Protein AF-A0A0A9XM51-F1 (afdb_monomer_lite)

Organism: Lygus hesperus (NCBI:txid30085)

Secondary structure (DSSP, 8-state):
-EE-SS-EE----TTTSPP-TT-TT-HHHHHHHTT-SEEEEE--SSS---GGGS--TT--EEEEEEE-GGGEEEEEEEE-HHHHTT-S--S-EEEEHHHHHHHHHHHHHHHHHHHHHHHS-TTS----HHHHHHHHHHHHHHHHHHTSPPPP-----------------GGGG-

Sequence (174 aa):
MWQDDVMQVIFHVATLMPNHPNDPKGNKKKLHIGNNFATIVYNDSGEDFNFQILKAQFNYAVVVVEPLEHGTNQIKVQVRDELVTHMCHTDYKVISDQSVAILARQLALHCNLAAIVVSKSKQEPYASNWLERLRQIKRILSKTVEDRPPPRLNYHHSGSDNLNTNIQDFTEYT

InterPro domains:
  IPR000331 Rap/Ran-GAP domain [PF02145] (1-139)
  IPR000331 Rap/Ran-GAP domain [PS50085] (1-148)
  IPR027107 Tuberin/Ral GTPase-activating protein subunit alpha [PTHR10063] (1-148)
  IPR035974 Rap/Ran-GAP superfamily [G3DSA:3.40.50.11210] (1-123)
  IPR035974 Rap/Ran-GAP superfamily [SSF111347] (2-147)

Radius of gyration: 25.21 Å; chains: 1; bounding box: 57×34×80 Å

Foldseek 3Di:
DDDDPADDDDDLDLVPDDDDPVCPVPVVSCVPVLQAQEEEAEDAPPDDDDPCVSPHPRPFKYWYWYDDPPQKIKTAIDGDPLQPVVDPGRDIDIGGNVCVVVVSVVNRVSSRVSSVQSVDDPVGGDDGPVRVVVVVVVVVVVVVVVPDPDPDPPPDDDDDDPPPPPPPPPVVPD

Structure (mmCIF, N/CA/C/O backbone):
data_AF-A0A0A9XM51-F1
#
_entry.id   AF-A0A0A9XM51-F1
#
loop_
_atom_site.group_PDB
_atom_site.id
_atom_site.type_symbol
_atom_site.label_atom_id
_atom_site.label_alt_id
_atom_site.label_comp_id
_atom_site.label_asym_id
_atom_site.label_entity_id
_atom_site.label_seq_id
_atom_site.pdbx_PDB_ins_code
_atom_site.Cartn_x
_atom_site.Cartn_y
_atom_site.Cartn_z
_atom_site.occupancy
_atom_site.B_iso_or_equiv
_atom_site.auth_seq_id
_atom_site.auth_comp_id
_atom_site.auth_asym_id
_atom_site.auth_atom_id
_atom_site.pdbx_PDB_model_num
ATOM 1 N N . MET A 1 1 ? -4.994 -13.314 -2.724 1.00 85.00 1 MET A N 1
ATOM 2 C CA . MET A 1 1 ? -4.497 -12.896 -4.052 1.00 85.00 1 MET A CA 1
ATOM 3 C C . MET A 1 1 ? -5.669 -12.303 -4.805 1.00 85.00 1 MET A C 1
ATOM 5 O O . MET A 1 1 ? -6.752 -12.868 -4.714 1.00 85.00 1 MET A O 1
ATOM 9 N N . TRP A 1 2 ? -5.478 -11.170 -5.470 1.00 93.38 2 TRP A N 1
ATOM 10 C CA . TRP A 1 2 ? -6.458 -10.595 -6.397 1.00 93.38 2 TRP A CA 1
ATOM 11 C C . TRP A 1 2 ? -5.788 -10.443 -7.762 1.00 93.38 2 TRP A C 1
ATOM 13 O O . TRP A 1 2 ? -4.578 -10.229 -7.813 1.00 93.38 2 TRP A O 1
ATOM 23 N N . GLN A 1 3 ? -6.535 -10.597 -8.844 1.00 93.25 3 GLN A N 1
ATOM 24 C CA . GLN A 1 3 ? -6.001 -10.560 -10.200 1.00 93.25 3 GLN A CA 1
ATOM 25 C C . GLN A 1 3 ? -7.075 -10.046 -11.159 1.00 93.25 3 GLN A C 1
ATOM 27 O O . GLN A 1 3 ? -8.253 -10.362 -10.978 1.00 93.25 3 GLN A O 1
ATOM 32 N N . ASP A 1 4 ? -6.645 -9.297 -12.168 1.00 90.25 4 ASP A N 1
ATOM 33 C CA . ASP A 1 4 ? -7.396 -9.020 -13.392 1.00 90.25 4 ASP A CA 1
ATOM 34 C C . ASP A 1 4 ? -6.550 -9.412 -14.628 1.00 90.25 4 ASP A C 1
ATOM 36 O O . ASP A 1 4 ? -5.530 -10.100 -14.503 1.00 90.25 4 ASP A O 1
ATOM 40 N N . ASP A 1 5 ? -6.973 -9.006 -15.827 1.00 91.06 5 ASP A N 1
ATOM 41 C CA . ASP A 1 5 ? -6.299 -9.352 -17.088 1.00 91.06 5 ASP A CA 1
ATOM 42 C C . ASP A 1 5 ? -4.916 -8.691 -17.258 1.00 91.06 5 ASP A C 1
ATOM 44 O O . ASP A 1 5 ? -4.125 -9.099 -18.113 1.00 91.06 5 ASP A O 1
ATOM 48 N N . VAL A 1 6 ? -4.610 -7.662 -16.464 1.00 88.44 6 VAL A N 1
ATOM 49 C CA . VAL A 1 6 ? -3.435 -6.792 -16.625 1.00 88.44 6 VAL A CA 1
ATOM 50 C C . VAL A 1 6 ? -2.498 -6.850 -15.417 1.00 88.44 6 VAL A C 1
ATOM 52 O O . VAL A 1 6 ? -1.279 -6.731 -15.572 1.00 88.44 6 VAL A O 1
ATOM 55 N N . MET A 1 7 ? -3.032 -7.028 -14.212 1.00 89.50 7 MET A N 1
ATOM 56 C CA . MET A 1 7 ? -2.299 -6.937 -12.958 1.00 89.50 7 MET A CA 1
ATOM 57 C C . MET A 1 7 ? -2.665 -8.048 -11.972 1.00 89.50 7 MET A C 1
ATOM 59 O O . MET A 1 7 ? -3.781 -8.559 -11.906 1.00 89.50 7 MET A O 1
ATOM 63 N N . GLN A 1 8 ? -1.690 -8.380 -11.132 1.00 93.19 8 GLN A N 1
ATOM 64 C CA . GLN A 1 8 ? -1.835 -9.327 -10.038 1.00 93.19 8 GLN A CA 1
ATOM 65 C C . GLN A 1 8 ? -1.393 -8.661 -8.736 1.00 93.19 8 GLN A C 1
ATOM 67 O O . GLN A 1 8 ? -0.334 -8.039 -8.666 1.00 93.19 8 GLN A O 1
ATOM 72 N N . VAL A 1 9 ? -2.202 -8.818 -7.689 1.00 94.12 9 VAL A N 1
ATOM 73 C CA . VAL A 1 9 ? -1.957 -8.270 -6.354 1.00 94.12 9 VAL A CA 1
ATOM 74 C C . VAL A 1 9 ? -1.798 -9.402 -5.348 1.00 94.12 9 VAL A C 1
ATOM 76 O O . VAL A 1 9 ? -2.705 -10.212 -5.105 1.00 94.12 9 VAL A O 1
ATOM 79 N N . ILE A 1 10 ? -0.626 -9.424 -4.721 1.00 95.06 10 ILE A N 1
ATOM 80 C CA . ILE A 1 10 ? -0.283 -10.335 -3.634 1.00 95.06 10 ILE A CA 1
ATOM 81 C C . ILE A 1 10 ? -0.339 -9.547 -2.328 1.00 95.06 10 ILE A C 1
ATOM 83 O O . ILE A 1 10 ? 0.287 -8.501 -2.192 1.00 95.06 10 ILE A O 1
ATOM 87 N N . PHE A 1 11 ? -1.101 -10.057 -1.362 1.00 95.50 11 PHE A N 1
ATOM 88 C CA . PHE A 1 11 ? -1.261 -9.418 -0.061 1.00 95.50 11 PHE A CA 1
ATOM 89 C C . PHE A 1 11 ? -0.390 -10.115 0.978 1.00 95.50 11 PHE A C 1
ATOM 91 O O . PHE A 1 11 ? -0.556 -11.303 1.252 1.00 95.50 11 PHE A O 1
ATOM 98 N N . HIS A 1 12 ? 0.494 -9.347 1.604 1.00 95.25 12 HIS A N 1
ATOM 99 C CA . HIS A 1 12 ? 1.204 -9.745 2.811 1.00 95.25 12 HIS A CA 1
ATOM 100 C C . HIS A 1 12 ? 0.307 -9.504 4.034 1.00 95.25 12 HIS A C 1
ATOM 102 O O . HIS A 1 12 ? 0.361 -8.447 4.657 1.00 95.25 12 HIS A O 1
ATOM 108 N N . VAL A 1 13 ? -0.544 -10.477 4.371 1.00 95.69 13 VAL A N 1
ATOM 109 C CA . VAL A 1 13 ? -1.512 -10.347 5.474 1.00 95.69 13 VAL A CA 1
ATOM 110 C C . VAL A 1 13 ? -0.867 -10.759 6.799 1.00 95.69 13 VAL A C 1
ATOM 112 O O . VAL A 1 13 ? -0.691 -11.946 7.066 1.00 95.69 13 VAL A O 1
ATOM 115 N N . ALA A 1 14 ? -0.522 -9.784 7.644 1.00 93.56 14 ALA A N 1
ATOM 116 C CA . ALA A 1 14 ? 0.236 -10.014 8.880 1.00 93.56 14 ALA A CA 1
ATOM 117 C C . ALA A 1 14 ? -0.426 -11.018 9.846 1.00 93.56 14 ALA A C 1
ATOM 119 O O . ALA A 1 14 ? 0.279 -11.778 10.515 1.00 93.56 14 ALA A O 1
ATOM 120 N N . THR A 1 15 ? -1.760 -11.055 9.905 1.00 94.38 15 THR A N 1
ATOM 121 C CA . THR A 1 15 ? -2.527 -11.990 10.747 1.00 94.38 15 THR A CA 1
ATOM 122 C C . THR A 1 15 ? -2.515 -13.424 10.219 1.00 94.38 15 THR A C 1
ATOM 124 O O . THR A 1 15 ? -2.616 -14.353 11.013 1.00 94.38 15 THR A O 1
ATOM 127 N N . LEU A 1 16 ? -2.321 -13.619 8.909 1.00 95.62 16 LEU A N 1
ATOM 128 C CA . LEU A 1 16 ? -2.213 -14.941 8.280 1.00 95.62 16 LEU A CA 1
ATOM 129 C C . LEU A 1 16 ? -0.764 -15.447 8.189 1.00 95.62 16 LEU A C 1
ATOM 131 O O . LEU A 1 16 ? -0.537 -16.613 7.879 1.00 95.62 16 LEU A O 1
ATOM 135 N N . MET A 1 17 ? 0.231 -14.596 8.460 1.00 94.50 17 MET A N 1
ATOM 136 C CA . MET A 1 17 ? 1.630 -15.021 8.552 1.00 94.50 17 MET A CA 1
ATOM 137 C C . MET A 1 17 ? 1.883 -15.817 9.844 1.00 94.50 17 MET A C 1
ATOM 139 O O . MET A 1 17 ? 1.380 -15.427 10.906 1.00 94.50 17 MET A O 1
ATOM 143 N N . PRO A 1 18 ? 2.728 -16.865 9.809 1.00 94.44 18 PRO A N 1
ATOM 144 C CA . PRO A 1 18 ? 3.037 -17.666 10.988 1.00 94.44 18 PRO A CA 1
ATOM 145 C C . PRO A 1 18 ? 3.692 -16.825 12.092 1.00 94.44 18 PRO A C 1
ATOM 147 O O . PRO A 1 18 ? 4.546 -15.972 11.837 1.00 94.44 18 PRO A O 1
ATOM 150 N N . ASN A 1 19 ? 3.288 -17.074 13.339 1.00 93.50 19 ASN A N 1
ATOM 151 C CA . ASN A 1 19 ? 3.968 -16.544 14.518 1.00 93.50 19 ASN A CA 1
ATOM 152 C C . ASN A 1 19 ? 5.140 -17.460 14.881 1.00 93.50 19 ASN A C 1
ATOM 154 O O . ASN A 1 19 ? 5.037 -18.682 14.788 1.00 93.50 19 ASN A O 1
ATOM 158 N N . HIS A 1 20 ? 6.249 -16.874 15.324 1.00 92.00 20 HIS A N 1
ATOM 159 C CA . HIS A 1 20 ? 7.416 -17.628 15.765 1.00 92.00 20 HIS A CA 1
ATOM 160 C C . HIS A 1 20 ? 7.662 -17.366 17.256 1.00 92.00 20 HIS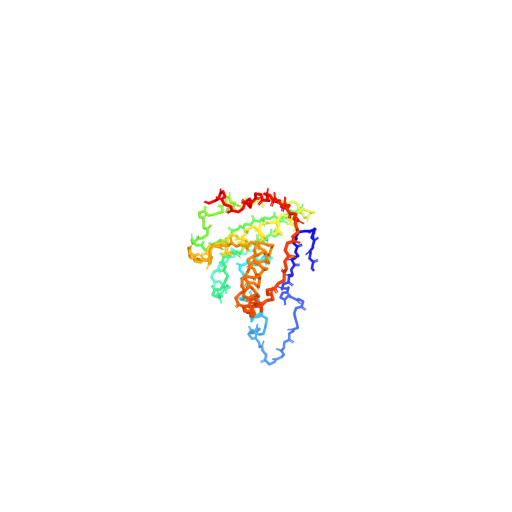 A C 1
ATOM 162 O O . HIS A 1 20 ? 7.859 -16.208 17.619 1.00 92.00 20 HIS A O 1
ATOM 168 N N . PRO A 1 21 ? 7.704 -18.407 18.114 1.00 93.31 21 PRO A N 1
ATOM 169 C CA . PRO A 1 21 ? 7.889 -18.235 19.560 1.00 93.31 21 PRO A CA 1
ATOM 170 C C . PRO A 1 21 ? 9.170 -17.472 19.926 1.00 93.31 21 PRO A C 1
ATOM 172 O O . PRO A 1 21 ? 9.178 -16.672 20.853 1.00 93.31 21 PRO A O 1
ATOM 175 N N . ASN A 1 22 ? 10.235 -17.661 19.140 1.00 94.81 22 ASN A N 1
ATOM 176 C CA . ASN A 1 22 ? 11.535 -17.012 19.339 1.00 94.81 22 ASN A CA 1
ATOM 177 C C . ASN A 1 22 ? 11.641 -15.627 18.662 1.00 94.81 22 ASN A C 1
ATOM 179 O O . ASN A 1 22 ? 12.737 -15.085 18.549 1.00 94.81 22 ASN A O 1
ATOM 183 N N . ASP A 1 23 ? 10.534 -15.061 18.168 1.00 93.94 23 ASP A N 1
ATOM 184 C CA . ASP A 1 23 ? 10.491 -13.749 17.507 1.00 93.94 23 ASP A CA 1
ATOM 185 C C . ASP A 1 23 ? 9.331 -12.892 18.053 1.00 93.94 23 ASP A C 1
ATOM 187 O O . ASP A 1 23 ? 8.381 -12.583 17.329 1.00 93.94 23 ASP A O 1
ATOM 191 N N . PRO A 1 24 ? 9.388 -12.478 19.335 1.00 92.25 24 PRO A N 1
ATOM 192 C CA . PRO A 1 24 ? 8.313 -11.712 19.973 1.00 92.25 24 PRO A CA 1
ATOM 193 C C . PRO A 1 24 ? 8.099 -10.330 19.339 1.00 92.25 24 PRO A C 1
ATOM 195 O O . PRO A 1 24 ? 7.028 -9.748 19.462 1.00 92.25 24 PRO A O 1
ATOM 198 N N . LYS A 1 25 ? 9.109 -9.800 18.638 1.00 90.00 25 LYS A N 1
ATOM 199 C CA . LYS A 1 25 ? 9.026 -8.525 17.909 1.00 90.00 25 LYS A CA 1
ATOM 200 C C . LYS A 1 25 ? 8.427 -8.675 16.505 1.00 90.00 25 LYS A C 1
ATOM 202 O O . LYS A 1 25 ? 8.266 -7.673 15.813 1.00 90.00 25 LYS A O 1
ATOM 207 N N . GLY A 1 26 ? 8.131 -9.900 16.063 1.00 90.94 26 GLY A N 1
ATOM 208 C CA . GLY A 1 26 ? 7.572 -10.169 14.739 1.00 90.94 26 GLY A CA 1
ATOM 209 C C . GLY A 1 26 ? 8.481 -9.730 13.588 1.00 90.94 26 GLY A C 1
ATOM 210 O O . GLY A 1 26 ? 7.982 -9.346 12.528 1.00 90.94 26 GLY A O 1
ATOM 211 N N . ASN A 1 27 ? 9.804 -9.770 13.769 1.00 91.44 27 ASN A N 1
ATOM 212 C CA . ASN A 1 27 ? 10.773 -9.332 12.764 1.00 91.44 27 ASN A CA 1
ATOM 213 C C . ASN A 1 27 ? 10.622 -10.090 11.442 1.00 91.44 27 ASN A C 1
ATOM 215 O O . ASN A 1 27 ? 10.782 -9.496 10.378 1.00 91.44 27 ASN A O 1
ATOM 219 N N . LYS A 1 28 ? 10.265 -11.378 11.484 1.00 91.31 28 LYS A N 1
ATOM 220 C CA . LYS A 1 28 ? 10.018 -12.179 10.276 1.00 91.31 28 LYS A CA 1
ATOM 221 C C . LYS A 1 28 ? 8.823 -11.668 9.479 1.00 91.31 28 LYS A C 1
ATOM 223 O O . LYS A 1 28 ? 8.894 -11.593 8.259 1.00 91.31 28 LYS A O 1
ATOM 228 N N . LYS A 1 29 ? 7.753 -11.243 10.157 1.00 93.50 29 LYS A N 1
ATOM 229 C CA . LYS A 1 29 ? 6.616 -10.583 9.498 1.00 93.50 29 LYS A CA 1
ATOM 230 C C . LYS A 1 29 ? 7.046 -9.229 8.951 1.00 93.50 29 LYS A C 1
ATOM 232 O O . LYS A 1 29 ? 6.785 -8.929 7.788 1.00 93.50 29 LYS A O 1
ATOM 237 N N . LYS A 1 30 ? 7.777 -8.459 9.768 1.00 90.81 30 LYS A N 1
ATOM 238 C CA . LYS A 1 30 ? 8.323 -7.146 9.410 1.00 90.81 30 LYS A CA 1
ATOM 239 C C . LYS A 1 30 ? 9.217 -7.197 8.168 1.00 90.81 30 LYS A C 1
ATOM 241 O O . LYS A 1 30 ? 9.150 -6.276 7.365 1.00 90.81 30 LYS A O 1
ATOM 246 N N . LEU A 1 31 ? 9.991 -8.265 7.973 1.00 90.06 31 LEU A N 1
ATOM 247 C CA . LEU A 1 31 ? 10.825 -8.464 6.784 1.00 90.06 31 LEU A CA 1
ATOM 248 C C . LEU A 1 31 ? 9.999 -8.479 5.489 1.00 90.06 31 LEU A C 1
ATOM 250 O O . LEU A 1 31 ? 10.461 -7.995 4.464 1.00 90.06 31 LEU A O 1
ATOM 254 N N . HIS A 1 32 ? 8.776 -9.007 5.528 1.00 89.56 32 HIS A N 1
ATOM 255 C CA . HIS A 1 32 ? 7.887 -9.004 4.369 1.00 89.56 32 HIS A CA 1
ATOM 256 C C . HIS A 1 32 ? 7.114 -7.687 4.260 1.00 89.56 32 HIS A C 1
ATOM 258 O O . HIS A 1 32 ? 7.226 -6.992 3.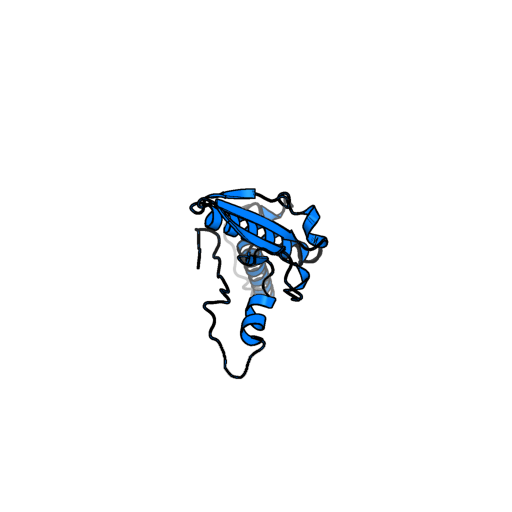255 1.00 89.56 32 HIS A O 1
ATOM 264 N N . ILE A 1 33 ? 6.365 -7.308 5.302 1.00 90.94 33 ILE A N 1
ATOM 265 C CA . ILE A 1 33 ? 5.478 -6.129 5.249 1.00 90.94 33 ILE A CA 1
ATOM 266 C C . ILE A 1 33 ? 6.249 -4.803 5.185 1.00 90.94 33 ILE A C 1
ATOM 268 O O . ILE A 1 33 ? 5.774 -3.850 4.582 1.00 90.94 33 ILE A O 1
ATOM 272 N N . GLY A 1 34 ? 7.447 -4.733 5.772 1.00 88.06 34 GLY A N 1
ATOM 273 C CA . GLY A 1 34 ? 8.275 -3.524 5.799 1.00 88.06 34 GLY A CA 1
ATOM 274 C C . GLY A 1 34 ? 8.943 -3.189 4.464 1.00 88.06 34 GLY A C 1
ATOM 275 O O . GLY A 1 34 ? 9.512 -2.108 4.330 1.00 88.06 34 GLY A O 1
ATOM 276 N N . ASN A 1 35 ? 8.870 -4.092 3.485 1.00 90.50 35 ASN A N 1
ATOM 277 C CA . ASN A 1 35 ? 9.346 -3.869 2.120 1.00 90.50 35 ASN A CA 1
ATOM 278 C C . ASN A 1 35 ? 8.215 -3.486 1.151 1.00 90.50 35 ASN A C 1
ATOM 280 O O . ASN A 1 35 ? 8.460 -3.322 -0.041 1.00 90.50 35 ASN A O 1
ATOM 284 N N . ASN A 1 36 ? 6.981 -3.340 1.638 1.00 91.75 36 ASN A N 1
ATOM 285 C CA . ASN A 1 36 ? 5.860 -2.911 0.812 1.00 91.75 36 ASN A CA 1
ATOM 286 C C . ASN A 1 36 ? 5.854 -1.383 0.656 1.00 91.75 36 ASN A C 1
ATOM 288 O O . ASN A 1 36 ? 6.024 -0.664 1.640 1.00 91.75 36 ASN A O 1
ATOM 292 N N . PHE A 1 37 ? 5.568 -0.896 -0.556 1.00 93.12 37 PHE A N 1
ATOM 293 C CA . PHE A 1 37 ? 5.378 0.536 -0.807 1.00 93.12 37 PHE A CA 1
ATOM 294 C C . PHE A 1 37 ? 4.052 1.080 -0.276 1.00 93.12 37 PHE A C 1
ATOM 296 O O . PHE A 1 37 ? 4.004 2.189 0.255 1.00 93.12 37 PHE A O 1
ATOM 303 N N . ALA A 1 38 ? 2.986 0.291 -0.397 1.00 93.69 38 ALA A N 1
ATOM 304 C CA . ALA A 1 38 ? 1.667 0.625 0.117 1.00 93.69 38 ALA A CA 1
ATOM 305 C C . ALA A 1 38 ? 1.183 -0.448 1.097 1.00 93.69 38 ALA A C 1
ATOM 307 O O . ALA A 1 38 ? 1.314 -1.648 0.836 1.00 93.69 38 ALA A O 1
ATOM 308 N N . THR A 1 39 ? 0.588 -0.014 2.206 1.00 95.00 39 THR A N 1
ATOM 309 C CA . THR A 1 39 ? 0.038 -0.899 3.241 1.00 95.00 39 THR A CA 1
ATOM 310 C C . THR A 1 39 ? -1.421 -0.553 3.507 1.00 95.00 39 THR A C 1
ATOM 312 O O . THR A 1 39 ? -1.774 0.618 3.589 1.00 95.00 39 THR A O 1
ATOM 315 N N . ILE A 1 40 ? -2.275 -1.564 3.666 1.00 95.81 40 ILE A N 1
ATOM 316 C CA . ILE A 1 40 ? -3.638 -1.379 4.176 1.00 95.81 40 ILE A CA 1
ATOM 317 C C . ILE A 1 40 ? -3.616 -1.704 5.668 1.00 95.81 40 ILE A C 1
ATOM 319 O O . ILE A 1 40 ? -3.155 -2.781 6.053 1.00 95.81 40 ILE A O 1
ATOM 323 N N . VAL A 1 41 ? -4.101 -0.782 6.492 1.00 95.94 41 VAL A N 1
ATOM 324 C CA . VAL A 1 41 ? -4.230 -0.957 7.940 1.00 95.94 41 VAL A CA 1
ATOM 325 C C . VAL A 1 41 ? -5.704 -0.951 8.290 1.00 95.94 41 VAL A C 1
ATOM 327 O O . VAL A 1 41 ? -6.403 0.008 7.991 1.00 95.94 41 VAL A O 1
ATOM 330 N N . TYR A 1 42 ? -6.160 -2.015 8.940 1.00 96.44 42 TYR A N 1
ATOM 331 C CA . TYR A 1 42 ? -7.458 -2.031 9.598 1.00 96.44 42 TYR A CA 1
ATOM 332 C C . TYR A 1 42 ? -7.262 -1.563 11.043 1.00 96.44 42 TYR A C 1
ATOM 334 O O . TYR A 1 42 ? -6.551 -2.224 11.805 1.00 96.44 42 TYR A O 1
ATOM 342 N N . ASN A 1 43 ? -7.812 -0.400 11.384 1.00 96.25 43 ASN A N 1
ATOM 343 C CA . ASN A 1 43 ? -7.640 0.258 12.674 1.00 96.25 43 ASN A CA 1
ATOM 344 C C . ASN A 1 43 ? -8.943 0.205 13.479 1.00 96.25 43 ASN A C 1
ATOM 346 O O . ASN A 1 43 ? -9.788 1.078 13.350 1.00 96.25 43 ASN A O 1
ATOM 350 N N . ASP A 1 44 ? -9.069 -0.808 14.331 1.00 95.25 44 ASP A N 1
ATOM 351 C CA . ASP A 1 44 ? -10.197 -0.990 15.259 1.00 95.25 44 ASP A CA 1
ATOM 352 C C . ASP A 1 44 ? -9.825 -0.569 16.694 1.00 95.25 44 ASP A C 1
ATOM 354 O O . ASP A 1 44 ? -10.324 -1.106 17.678 1.00 95.25 44 ASP A O 1
ATOM 358 N N . SER A 1 45 ? -8.839 0.325 16.837 1.00 93.56 45 SER A N 1
ATOM 359 C CA . SER A 1 45 ? -8.322 0.722 18.155 1.00 93.56 45 SER A CA 1
ATOM 360 C C . SER A 1 45 ? -9.111 1.854 18.815 1.00 93.56 45 SER A C 1
ATOM 362 O O . SER A 1 45 ? -8.953 2.074 20.012 1.00 93.56 45 SER A O 1
ATOM 364 N N . GLY A 1 46 ? -9.931 2.579 18.047 1.00 89.75 46 GLY A N 1
ATOM 365 C CA . GLY A 1 46 ? -10.603 3.806 18.488 1.00 89.75 46 GLY A CA 1
ATOM 366 C C . GLY A 1 46 ? -9.692 5.039 18.570 1.00 89.75 46 GLY A C 1
ATOM 367 O O . GLY A 1 46 ? -10.177 6.126 18.862 1.00 89.75 46 GLY A O 1
ATOM 368 N N . GLU A 1 47 ? -8.397 4.887 18.289 1.00 91.62 47 GLU A N 1
ATOM 369 C CA . GLU A 1 47 ? -7.398 5.957 18.319 1.00 91.62 47 GLU A CA 1
ATOM 370 C C . GLU A 1 47 ? -6.927 6.310 16.905 1.00 91.62 47 GLU A C 1
ATOM 372 O O . GLU A 1 47 ? -6.933 5.469 15.999 1.00 91.62 47 GLU A O 1
ATOM 377 N N . ASP A 1 48 ? -6.444 7.540 16.726 1.00 90.19 48 ASP A N 1
ATOM 378 C CA . ASP A 1 48 ? -5.877 7.983 15.453 1.00 90.19 48 ASP A CA 1
ATOM 379 C C . ASP A 1 48 ? -4.659 7.132 15.057 1.00 90.19 48 ASP A C 1
ATOM 381 O O . ASP A 1 48 ? -3.671 7.003 15.793 1.00 90.19 48 ASP A O 1
ATOM 385 N N . PHE A 1 49 ? -4.681 6.592 13.836 1.00 91.50 49 PHE A N 1
ATOM 386 C CA . PHE A 1 49 ? -3.537 5.850 13.320 1.00 91.50 49 PHE A CA 1
ATOM 387 C C . PHE A 1 49 ? -2.334 6.774 13.079 1.00 91.50 49 PHE A C 1
ATOM 389 O O . PHE A 1 49 ? -2.367 7.670 12.228 1.00 91.50 49 PHE A O 1
ATOM 396 N N . ASN A 1 50 ? -1.225 6.499 13.771 1.00 88.19 50 ASN A N 1
ATOM 397 C CA . ASN A 1 50 ? 0.037 7.204 13.577 1.00 88.19 50 ASN A CA 1
ATOM 398 C C . ASN A 1 50 ? 0.902 6.529 12.497 1.00 88.19 50 ASN A C 1
ATOM 400 O O . ASN A 1 50 ? 1.473 5.454 12.709 1.00 88.19 50 ASN A O 1
ATOM 404 N N . PHE A 1 51 ? 1.089 7.232 11.377 1.00 84.19 51 PHE A N 1
ATOM 405 C CA . PHE A 1 51 ? 1.943 6.830 10.255 1.00 84.19 51 PHE A CA 1
ATOM 406 C C . PHE A 1 51 ? 3.353 6.364 10.670 1.00 84.19 51 PHE A C 1
ATOM 408 O O . PHE A 1 51 ? 3.914 5.443 10.073 1.00 84.19 51 PHE A O 1
ATOM 415 N N . GLN A 1 52 ? 3.933 6.958 11.719 1.00 80.50 52 GLN A N 1
ATOM 416 C CA . GLN A 1 52 ? 5.300 6.674 12.169 1.00 80.50 52 GLN A CA 1
ATOM 417 C C . GLN A 1 52 ? 5.456 5.328 12.892 1.00 80.50 52 GLN A C 1
ATOM 419 O O . GLN A 1 52 ? 6.588 4.914 13.155 1.00 80.50 52 GLN A O 1
ATOM 424 N N . ILE A 1 53 ? 4.361 4.637 13.227 1.00 80.62 53 ILE A N 1
ATOM 425 C CA . ILE A 1 53 ? 4.409 3.328 13.901 1.00 80.62 53 ILE A CA 1
ATOM 426 C C . ILE A 1 53 ? 5.050 2.280 12.982 1.00 80.62 53 ILE A C 1
ATOM 428 O O . ILE A 1 53 ? 5.890 1.483 13.412 1.00 80.62 53 ILE A O 1
ATOM 432 N N . LEU A 1 54 ? 4.724 2.318 11.689 1.00 75.75 54 LEU A N 1
ATOM 433 C CA . LEU A 1 54 ? 5.286 1.422 10.682 1.00 75.75 54 LEU A CA 1
ATOM 434 C C . LEU A 1 54 ? 6.616 1.970 10.155 1.00 75.75 54 LEU A C 1
ATOM 436 O O . LEU A 1 54 ? 6.742 2.335 8.987 1.00 75.75 54 LEU A O 1
ATOM 440 N N . LYS A 1 55 ? 7.633 2.008 11.029 1.00 69.75 55 LYS A N 1
ATOM 441 C CA . LYS A 1 55 ? 9.009 2.386 10.659 1.00 69.75 55 LYS A CA 1
ATOM 442 C C . LYS A 1 55 ? 9.601 1.362 9.691 1.00 69.75 55 LYS A C 1
ATOM 444 O O . LYS A 1 55 ? 10.177 0.348 10.112 1.00 69.75 55 LYS A O 1
ATOM 449 N N . ALA A 1 56 ? 9.439 1.650 8.409 1.00 77.25 56 ALA A N 1
ATOM 450 C CA . ALA A 1 56 ? 9.900 0.872 7.276 1.00 77.25 56 ALA A CA 1
ATOM 451 C C . ALA A 1 56 ? 10.418 1.835 6.201 1.00 77.25 56 ALA A C 1
ATOM 453 O O . ALA A 1 56 ? 9.747 2.807 5.866 1.00 77.25 56 ALA A O 1
ATOM 454 N N . GLN A 1 57 ? 11.613 1.563 5.667 1.00 76.38 57 GLN A N 1
ATOM 455 C CA . GLN A 1 57 ? 12.266 2.416 4.664 1.00 76.38 57 GLN A CA 1
ATOM 456 C C . GLN A 1 57 ? 11.396 2.609 3.418 1.00 76.38 57 GLN A C 1
ATOM 458 O O . GLN A 1 57 ? 11.388 3.685 2.822 1.00 76.38 57 GLN A O 1
ATOM 463 N N . PHE A 1 58 ? 10.658 1.564 3.053 1.00 79.62 58 PHE A N 1
ATOM 464 C CA . PHE A 1 58 ? 9.858 1.519 1.843 1.00 79.62 58 PHE A CA 1
ATOM 465 C C . PHE A 1 58 ? 8.383 1.832 2.081 1.00 79.62 58 PHE A C 1
ATOM 467 O O . PHE A 1 58 ? 7.650 1.885 1.113 1.00 79.62 58 PHE A O 1
ATOM 474 N N . ASN A 1 59 ? 7.912 2.081 3.306 1.00 84.94 59 ASN A N 1
ATOM 475 C CA . ASN A 1 59 ? 6.493 2.387 3.503 1.00 84.94 59 ASN A CA 1
ATOM 476 C C . ASN A 1 59 ? 6.194 3.830 3.071 1.00 84.94 59 ASN A C 1
ATOM 478 O O . ASN A 1 59 ? 6.498 4.789 3.783 1.00 84.94 59 ASN A O 1
ATOM 482 N N . TYR A 1 60 ? 5.630 3.975 1.879 1.00 90.69 60 TYR A N 1
ATOM 483 C CA . TYR A 1 60 ? 5.364 5.257 1.235 1.00 90.69 60 TYR A CA 1
ATOM 484 C C . TYR A 1 60 ? 3.940 5.754 1.485 1.00 90.69 60 TYR A C 1
ATOM 486 O O . TYR A 1 60 ? 3.718 6.961 1.599 1.00 90.69 60 TYR A O 1
ATOM 494 N N . ALA A 1 61 ? 2.986 4.831 1.589 1.00 92.12 61 ALA A N 1
ATOM 495 C CA . ALA A 1 61 ? 1.578 5.142 1.764 1.00 92.12 61 ALA A CA 1
ATOM 496 C C . ALA A 1 61 ? 0.870 4.095 2.628 1.00 92.12 61 ALA A C 1
ATOM 498 O O . ALA A 1 61 ? 1.094 2.890 2.493 1.00 92.12 61 ALA A O 1
ATOM 499 N N . VAL A 1 62 ? -0.043 4.558 3.474 1.00 94.12 62 VAL A N 1
ATOM 500 C CA . VAL A 1 62 ? -0.908 3.725 4.302 1.00 94.12 62 VAL A CA 1
ATOM 501 C C . VAL A 1 62 ? -2.363 4.087 4.027 1.00 94.12 62 VAL A C 1
ATOM 503 O O . VAL A 1 62 ? -2.778 5.230 4.204 1.00 94.12 62 VAL A O 1
ATOM 506 N N . VAL A 1 63 ? -3.140 3.098 3.596 1.00 95.25 63 VAL A N 1
ATOM 507 C CA . VAL A 1 63 ? -4.597 3.186 3.495 1.00 95.25 63 VAL A CA 1
ATOM 508 C C . VAL A 1 63 ? -5.167 2.676 4.811 1.00 95.25 63 VAL A C 1
ATOM 510 O O . VAL A 1 63 ? -5.134 1.475 5.079 1.00 95.25 63 VAL A O 1
ATOM 513 N N . VAL A 1 64 ? -5.641 3.591 5.644 1.00 95.81 64 VAL A N 1
ATOM 514 C CA . VAL A 1 64 ? -6.245 3.285 6.940 1.00 95.81 64 VAL A CA 1
ATOM 515 C C . VAL A 1 64 ? -7.739 3.068 6.732 1.00 95.81 64 VAL A C 1
ATOM 517 O O . VAL A 1 64 ? -8.402 3.909 6.128 1.00 95.81 64 VAL A O 1
ATOM 520 N N . VAL A 1 65 ? -8.246 1.932 7.199 1.00 97.19 65 VAL A N 1
ATOM 521 C CA . VAL A 1 65 ? -9.665 1.578 7.237 1.00 97.19 65 VAL A CA 1
ATOM 522 C C . VAL A 1 65 ? -10.076 1.500 8.700 1.00 97.19 65 VAL A C 1
ATOM 524 O O . VAL A 1 65 ? -9.542 0.679 9.442 1.00 97.19 65 VAL A O 1
ATOM 527 N N . GLU A 1 66 ? -11.005 2.353 9.098 1.00 96.94 66 GLU A N 1
ATOM 528 C CA . GLU A 1 66 ? -11.544 2.454 10.454 1.00 96.94 66 GLU A CA 1
ATOM 529 C C . GLU A 1 66 ? -13.020 2.050 10.414 1.00 96.94 66 GLU A C 1
ATOM 531 O O . GLU A 1 66 ? -13.785 2.655 9.653 1.00 96.94 66 GLU A O 1
ATOM 536 N N . PRO A 1 67 ? -13.440 1.019 11.165 1.00 96.50 67 PRO A N 1
ATOM 537 C CA . PRO A 1 67 ? -14.846 0.664 11.240 1.00 96.50 67 PRO A CA 1
ATOM 538 C C . PRO A 1 67 ? -15.632 1.769 11.954 1.00 96.50 67 PRO A C 1
ATOM 540 O O . PRO A 1 67 ? -15.163 2.372 12.918 1.00 96.50 67 PRO A O 1
ATOM 543 N N . LEU A 1 68 ? -16.843 2.028 11.468 1.00 94.69 68 LEU A N 1
ATOM 544 C CA . LEU A 1 68 ? -17.820 2.927 12.074 1.00 94.69 68 LEU A CA 1
ATOM 545 C C . LEU A 1 68 ? -19.095 2.145 12.421 1.00 94.69 68 LEU A C 1
ATOM 547 O O . LEU A 1 68 ? -19.242 0.956 12.132 1.00 94.69 68 LEU A O 1
ATOM 551 N N . GLU A 1 69 ? -20.056 2.828 13.035 1.00 92.00 69 GLU A N 1
ATOM 552 C CA . GLU A 1 69 ? -21.360 2.241 13.329 1.00 92.00 69 GLU A CA 1
ATOM 553 C C . GLU A 1 69 ? -22.180 1.971 12.052 1.00 92.00 69 GLU A C 1
ATOM 555 O O . GLU A 1 69 ? -21.934 2.512 10.968 1.00 92.00 69 GLU A O 1
ATOM 560 N N . HIS A 1 70 ? -23.194 1.113 12.194 1.00 92.81 70 HIS A N 1
ATOM 561 C CA . HIS A 1 70 ? -24.197 0.822 11.161 1.00 92.81 70 HIS A CA 1
ATOM 562 C C . HIS A 1 70 ? -23.654 0.238 9.841 1.00 92.81 70 HIS A C 1
ATOM 564 O O . HIS A 1 70 ? -24.238 0.457 8.780 1.00 92.81 70 HIS A O 1
ATOM 570 N N . GLY A 1 71 ? -22.571 -0.544 9.900 1.00 92.25 71 GLY A N 1
ATOM 571 C CA . GLY A 1 71 ? -22.014 -1.234 8.727 1.00 92.25 71 GLY A CA 1
ATOM 572 C C . GLY A 1 71 ? -21.360 -0.280 7.725 1.00 92.25 71 GLY A C 1
ATOM 573 O O . GLY A 1 71 ? -21.476 -0.438 6.500 1.00 92.25 71 GLY A O 1
ATOM 574 N N . THR A 1 72 ? -20.734 0.769 8.259 1.00 96.25 72 THR A N 1
ATOM 575 C CA . THR A 1 72 ? -19.959 1.739 7.496 1.00 96.25 72 THR A CA 1
ATOM 576 C C . THR A 1 72 ? -18.518 1.763 7.982 1.00 96.25 72 THR A C 1
ATOM 578 O O . THR A 1 72 ? -18.204 1.339 9.088 1.00 96.25 72 THR A O 1
ATOM 581 N N . ASN A 1 73 ? -17.620 2.241 7.130 1.00 97.12 73 ASN A N 1
ATOM 582 C CA . ASN A 1 73 ? -16.203 2.378 7.426 1.00 97.12 73 ASN A CA 1
ATOM 583 C C . ASN A 1 73 ? -15.722 3.728 6.921 1.00 97.12 73 ASN A C 1
ATOM 585 O O . ASN A 1 73 ? -16.141 4.199 5.860 1.00 97.12 73 ASN A O 1
ATOM 589 N N . GLN A 1 74 ? -14.778 4.303 7.640 1.00 95.56 74 GLN A N 1
ATOM 590 C CA . GLN A 1 74 ? -13.984 5.428 7.197 1.00 95.56 74 GLN A CA 1
ATOM 591 C C . GLN A 1 74 ? -12.700 4.916 6.542 1.00 95.56 74 GLN A C 1
ATOM 593 O O . GLN A 1 74 ? -12.005 4.062 7.084 1.00 95.56 74 GLN A O 1
ATOM 598 N N . ILE A 1 75 ? -12.361 5.450 5.370 1.00 95.75 75 ILE A N 1
ATOM 599 C CA . ILE A 1 75 ? -11.072 5.221 4.718 1.00 95.75 75 ILE A CA 1
ATOM 600 C C . ILE A 1 75 ? -10.313 6.538 4.644 1.00 95.75 75 ILE A C 1
ATOM 602 O O . ILE A 1 75 ? -10.839 7.518 4.118 1.00 95.75 75 ILE A O 1
ATOM 606 N N . LYS A 1 76 ? -9.060 6.546 5.097 1.00 94.38 76 LYS A N 1
ATOM 607 C CA . LYS A 1 76 ? -8.145 7.689 5.004 1.00 94.38 76 LYS A CA 1
ATOM 608 C C . LYS A 1 76 ? -6.808 7.238 4.433 1.00 94.38 76 LYS A C 1
ATOM 610 O O . LYS A 1 76 ? -6.269 6.209 4.835 1.00 94.38 76 LYS A O 1
ATOM 615 N N . VAL A 1 77 ? -6.253 8.009 3.503 1.00 94.06 77 VAL A N 1
ATOM 616 C CA . VAL A 1 77 ? -4.935 7.720 2.927 1.00 94.06 77 VAL A CA 1
ATOM 617 C C . VAL A 1 77 ? -3.906 8.655 3.545 1.00 94.06 77 VAL A C 1
ATOM 619 O O . VAL A 1 77 ? -3.978 9.869 3.383 1.00 94.06 77 VAL A O 1
ATOM 622 N N . GLN A 1 78 ? -2.937 8.080 4.249 1.00 91.94 78 GLN A N 1
ATOM 623 C CA . GLN A 1 78 ? -1.780 8.793 4.779 1.00 91.94 78 GLN A CA 1
ATOM 624 C C . GLN A 1 78 ? -0.572 8.480 3.894 1.00 91.94 78 GLN A C 1
ATOM 626 O O . GLN A 1 78 ? -0.269 7.312 3.654 1.00 91.94 78 GLN A O 1
ATOM 631 N N . VAL A 1 79 ? 0.121 9.499 3.391 1.00 91.19 79 VAL A N 1
ATOM 632 C CA . VAL A 1 79 ? 1.281 9.329 2.501 1.00 91.19 79 VAL A CA 1
ATOM 633 C C . VAL A 1 79 ? 2.480 10.113 3.012 1.00 91.19 79 VAL A C 1
ATOM 635 O O . VAL A 1 79 ? 2.317 11.091 3.737 1.00 91.19 79 VAL A O 1
ATOM 638 N N . ARG A 1 80 ? 3.686 9.694 2.620 1.00 89.06 80 ARG A N 1
ATOM 639 C CA . ARG A 1 80 ? 4.897 10.508 2.798 1.00 89.06 80 ARG A CA 1
ATOM 640 C C . ARG A 1 80 ? 4.809 11.782 1.957 1.00 89.06 80 ARG A C 1
ATOM 642 O O . ARG A 1 80 ? 4.246 11.751 0.865 1.00 89.06 80 ARG A O 1
ATOM 649 N N . ASP A 1 81 ? 5.456 12.848 2.421 1.00 86.19 81 ASP A N 1
ATOM 650 C CA . ASP A 1 81 ? 5.458 14.171 1.775 1.00 86.19 81 ASP A CA 1
ATOM 651 C C . ASP A 1 81 ? 5.823 14.117 0.282 1.00 86.19 81 ASP A C 1
ATOM 653 O O . ASP A 1 81 ? 5.197 14.772 -0.545 1.00 86.19 81 ASP A O 1
ATOM 657 N N . GLU A 1 82 ? 6.776 13.253 -0.079 1.00 84.50 82 GLU A N 1
ATOM 658 C CA . GLU A 1 82 ? 7.228 13.016 -1.459 1.00 84.50 82 GLU A CA 1
ATOM 659 C C . GLU A 1 82 ? 6.097 12.578 -2.412 1.00 84.50 82 GLU A C 1
ATOM 661 O O . GLU A 1 82 ? 6.189 12.789 -3.620 1.00 84.50 82 GLU A O 1
ATOM 666 N N . LEU A 1 83 ? 5.029 11.969 -1.888 1.00 84.00 83 LEU A N 1
ATOM 667 C CA . LEU A 1 83 ? 3.898 11.461 -2.667 1.00 84.00 83 LEU A CA 1
ATOM 668 C C . LEU A 1 83 ? 2.665 12.353 -2.647 1.00 84.00 83 LEU A C 1
ATOM 670 O O . LEU A 1 83 ? 1.755 12.116 -3.440 1.00 84.00 83 LEU A O 1
ATOM 674 N N . VAL A 1 84 ? 2.620 13.368 -1.783 1.00 83.88 84 VAL A N 1
ATOM 675 C CA . VAL A 1 84 ? 1.433 14.220 -1.608 1.00 83.88 84 VAL A CA 1
ATOM 676 C C . VAL A 1 84 ? 1.008 14.847 -2.939 1.00 83.88 84 VAL A C 1
ATOM 678 O O . VAL A 1 84 ? -0.165 14.800 -3.292 1.00 83.88 84 VAL A O 1
ATOM 681 N N . THR A 1 85 ? 1.963 15.328 -3.739 1.00 82.38 8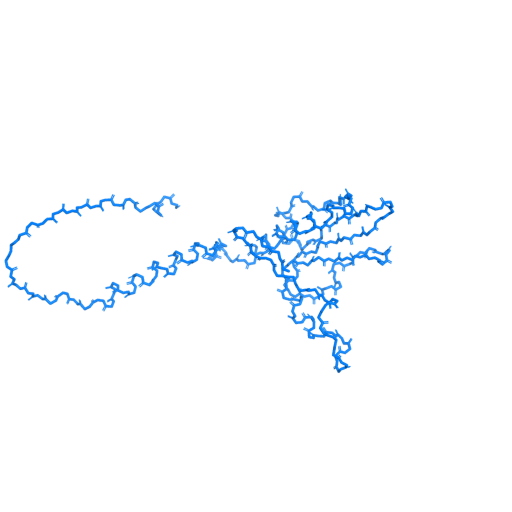5 THR A N 1
ATOM 682 C CA . THR A 1 85 ? 1.702 15.954 -5.049 1.00 82.38 85 THR A CA 1
ATOM 683 C C . THR A 1 85 ? 1.080 15.000 -6.075 1.00 82.38 85 THR A C 1
ATOM 685 O O . THR A 1 85 ? 0.399 15.441 -6.998 1.00 82.38 85 THR A O 1
ATOM 688 N N . HIS A 1 86 ? 1.304 13.692 -5.934 1.00 79.31 86 HIS A N 1
ATOM 689 C CA . HIS A 1 86 ? 0.799 12.673 -6.859 1.00 79.31 86 HIS A CA 1
ATOM 690 C C . HIS A 1 86 ? -0.557 12.092 -6.436 1.00 79.31 86 HIS A C 1
ATOM 692 O O . HIS A 1 86 ? -1.138 11.296 -7.174 1.00 79.31 86 HIS A O 1
ATOM 698 N N . MET A 1 87 ? -1.069 12.476 -5.265 1.00 78.38 87 MET A N 1
ATOM 699 C CA . MET A 1 87 ? -2.262 11.888 -4.669 1.00 78.38 87 MET A CA 1
ATOM 700 C C . MET A 1 87 ? -3.407 12.898 -4.622 1.00 78.38 87 MET A C 1
ATOM 702 O O . MET A 1 87 ? -3.349 13.896 -3.917 1.00 78.38 87 MET A O 1
ATOM 706 N N . CYS A 1 88 ? -4.504 12.601 -5.319 1.00 61.84 88 CYS A N 1
ATOM 707 C CA . CYS A 1 88 ? -5.696 13.460 -5.336 1.00 61.84 88 CYS A CA 1
ATOM 708 C C . CYS A 1 88 ? -6.716 13.149 -4.219 1.00 61.84 88 CYS A C 1
ATOM 710 O O . CYS A 1 88 ? -7.804 13.721 -4.216 1.00 61.84 88 CYS A O 1
ATOM 712 N N . HIS A 1 89 ? -6.437 12.198 -3.315 1.00 70.69 89 HIS A N 1
ATOM 713 C CA . HIS A 1 89 ? -7.439 11.628 -2.396 1.00 70.69 89 HIS A CA 1
ATOM 714 C C . HIS A 1 89 ? -6.909 11.396 -0.971 1.00 70.69 89 HIS A C 1
ATOM 716 O O . HIS A 1 89 ? -6.920 10.268 -0.481 1.00 70.69 89 HIS A O 1
ATOM 722 N N . THR A 1 90 ? -6.431 12.449 -0.309 1.00 76.19 90 THR A N 1
ATOM 723 C CA . THR A 1 90 ? -5.991 12.388 1.101 1.00 76.19 90 THR A CA 1
ATOM 724 C C . THR A 1 90 ? -7.132 12.554 2.104 1.00 76.19 90 THR A C 1
ATOM 726 O O . THR A 1 90 ? -6.997 12.141 3.256 1.00 76.19 90 THR A O 1
ATOM 729 N N . ASP A 1 91 ? -8.256 13.129 1.675 1.00 87.00 91 ASP A N 1
ATOM 730 C CA . ASP A 1 91 ? -9.436 13.295 2.521 1.00 87.00 91 ASP A CA 1
ATOM 731 C C . ASP A 1 91 ? -10.054 11.946 2.889 1.00 87.00 91 ASP A C 1
ATOM 733 O O . ASP A 1 91 ? -9.987 10.972 2.128 1.00 87.00 91 ASP A O 1
ATOM 737 N N . TYR A 1 92 ? -10.680 11.898 4.064 1.00 91.62 92 TYR A N 1
ATOM 738 C CA . TYR A 1 92 ? -11.379 10.700 4.498 1.00 91.62 92 TYR A CA 1
ATOM 739 C C . TYR A 1 92 ? -12.659 10.492 3.680 1.00 91.62 92 TYR A C 1
ATOM 741 O O . TYR A 1 92 ? -13.318 11.440 3.248 1.00 91.62 92 TYR A O 1
ATOM 749 N N . LYS A 1 93 ? -13.019 9.228 3.463 1.00 94.06 93 LYS A N 1
ATOM 750 C CA . LYS A 1 93 ? -14.236 8.824 2.753 1.00 94.06 93 LYS A CA 1
ATOM 751 C C . LYS A 1 93 ? -14.989 7.806 3.592 1.00 94.06 93 LYS A C 1
ATOM 753 O O . LYS A 1 93 ? -14.396 6.818 4.014 1.00 94.06 93 LYS A O 1
ATOM 758 N N . VAL A 1 94 ? -16.283 8.026 3.799 1.00 96.00 94 VAL A N 1
ATOM 759 C CA . VAL A 1 94 ? -17.163 7.055 4.461 1.00 96.00 94 VAL A CA 1
ATOM 760 C C . VAL A 1 94 ? -17.799 6.158 3.403 1.00 96.00 94 VAL A C 1
ATOM 762 O O . VAL A 1 94 ? -18.303 6.645 2.390 1.00 96.00 94 VAL A O 1
ATOM 765 N N . ILE A 1 95 ? -17.747 4.846 3.612 1.00 96.06 95 ILE A N 1
ATOM 766 C CA . ILE A 1 95 ? -18.216 3.839 2.659 1.00 96.06 95 ILE A CA 1
ATOM 767 C C . ILE A 1 95 ? -18.866 2.657 3.381 1.00 96.06 95 ILE A C 1
ATOM 769 O O . ILE A 1 95 ? -18.529 2.358 4.521 1.00 96.06 95 ILE A O 1
ATOM 773 N N . SER A 1 96 ? -19.796 1.967 2.725 1.00 97.44 96 SER A N 1
ATOM 774 C CA . SER A 1 96 ? -20.414 0.757 3.274 1.00 97.44 96 SER A CA 1
ATOM 775 C C . SER A 1 96 ? -19.442 -0.426 3.330 1.00 97.44 96 SER A C 1
ATOM 777 O O . SER A 1 96 ? -18.514 -0.528 2.517 1.00 97.44 96 SER A O 1
ATOM 779 N N . ASP A 1 97 ? -19.714 -1.376 4.226 1.00 95.31 97 ASP A N 1
ATOM 780 C CA . ASP A 1 97 ? -18.959 -2.635 4.365 1.00 95.31 97 ASP A CA 1
ATOM 781 C C . ASP A 1 97 ? -18.819 -3.410 3.047 1.00 95.31 97 ASP A C 1
ATOM 783 O O . ASP A 1 97 ? -17.787 -4.012 2.761 1.00 95.31 97 ASP A O 1
ATOM 787 N N . GLN A 1 98 ? -19.854 -3.375 2.207 1.00 95.81 98 GLN A N 1
ATOM 788 C CA . GLN A 1 98 ? -19.878 -4.109 0.938 1.00 95.81 98 GLN A CA 1
ATOM 789 C C . GLN A 1 98 ? -18.843 -3.579 -0.066 1.00 95.81 98 GLN A C 1
ATOM 791 O O . GLN A 1 98 ? -18.345 -4.331 -0.904 1.00 95.81 98 GLN A O 1
ATOM 796 N N . SER A 1 99 ? -18.499 -2.292 0.029 1.00 96.25 99 SER A N 1
ATOM 797 C CA . SER A 1 99 ? -17.666 -1.599 -0.958 1.00 96.25 99 SER A CA 1
ATOM 798 C C . SER A 1 99 ? -16.286 -1.206 -0.420 1.00 96.25 99 SER A C 1
ATOM 800 O O . SER A 1 99 ? -15.383 -0.921 -1.213 1.00 96.25 99 SER A O 1
ATOM 802 N N . VAL A 1 100 ? -16.079 -1.237 0.904 1.00 96.31 100 VAL A N 1
ATOM 803 C CA . VAL A 1 100 ? -14.823 -0.825 1.561 1.00 96.31 100 VAL A CA 1
ATOM 804 C C . VAL A 1 100 ? -13.605 -1.576 1.017 1.00 96.31 100 VAL A C 1
ATOM 806 O O . VAL A 1 100 ? -12.585 -0.966 0.698 1.00 96.31 100 VAL A O 1
ATOM 809 N N . ALA A 1 101 ? -13.725 -2.891 0.813 1.00 95.19 101 ALA A N 1
ATOM 810 C CA . ALA A 1 101 ? -12.625 -3.728 0.341 1.00 95.19 101 ALA A CA 1
ATOM 811 C C . ALA A 1 101 ? -12.204 -3.387 -1.098 1.00 95.19 101 ALA A C 1
ATOM 813 O O . ALA A 1 101 ? -11.025 -3.483 -1.448 1.00 95.19 101 ALA A O 1
ATOM 814 N N . ILE A 1 102 ? -13.164 -2.984 -1.935 1.00 95.50 102 ILE A N 1
ATOM 815 C CA . ILE A 1 102 ? -12.911 -2.595 -3.324 1.00 95.50 102 ILE A CA 1
ATOM 816 C C . ILE A 1 102 ? -12.153 -1.269 -3.340 1.00 95.50 102 ILE A C 1
ATOM 818 O O . ILE A 1 102 ? -11.089 -1.184 -3.958 1.00 95.50 102 ILE A O 1
ATOM 822 N N . LEU A 1 103 ? -12.655 -0.269 -2.609 1.00 95.50 103 LEU A N 1
ATOM 823 C CA . LEU A 1 103 ? -12.045 1.057 -2.564 1.00 95.50 103 LEU A CA 1
ATOM 824 C C . LEU A 1 103 ? -10.655 1.028 -1.912 1.00 95.50 103 LEU A C 1
ATOM 826 O O . LEU A 1 103 ? -9.713 1.592 -2.467 1.00 95.50 103 LEU A O 1
ATOM 830 N N . ALA A 1 104 ? -10.492 0.327 -0.785 1.00 96.00 104 ALA A N 1
ATOM 831 C CA . ALA A 1 104 ? -9.199 0.199 -0.111 1.00 96.00 104 ALA A CA 1
ATOM 832 C C . ALA A 1 104 ? -8.136 -0.422 -1.032 1.00 96.00 104 ALA A C 1
ATOM 834 O O . ALA A 1 104 ? -7.004 0.061 -1.096 1.00 96.00 104 ALA A O 1
ATOM 835 N N . ARG A 1 105 ? -8.510 -1.453 -1.805 1.00 95.69 105 ARG A N 1
ATOM 836 C CA . ARG A 1 105 ? -7.620 -2.081 -2.790 1.00 95.69 105 ARG A CA 1
ATOM 837 C C . ARG A 1 105 ? -7.257 -1.128 -3.930 1.00 95.69 105 ARG A C 1
ATOM 839 O O . ARG A 1 105 ? -6.086 -1.065 -4.293 1.00 95.69 105 ARG A O 1
ATOM 846 N N . GLN A 1 106 ? -8.224 -0.397 -4.484 1.00 94.38 106 GLN A N 1
ATOM 847 C CA . GLN A 1 106 ? -7.973 0.576 -5.557 1.00 94.38 106 GLN A CA 1
ATOM 848 C C . GLN A 1 106 ? -7.038 1.700 -5.095 1.00 94.38 106 GLN A C 1
ATOM 850 O O . GLN A 1 106 ? -6.073 2.023 -5.787 1.00 94.38 106 GLN A O 1
ATOM 855 N N . LEU A 1 107 ? -7.268 2.244 -3.897 1.00 94.56 107 LEU A N 1
ATOM 856 C CA . LEU A 1 107 ? -6.395 3.261 -3.311 1.00 94.56 107 LEU A CA 1
ATOM 857 C C . LEU A 1 107 ? -4.986 2.713 -3.074 1.00 94.56 107 LEU A C 1
ATOM 859 O O . LEU A 1 107 ? -4.017 3.355 -3.467 1.00 94.56 107 LEU A O 1
ATOM 863 N N . ALA A 1 108 ? -4.856 1.508 -2.514 1.00 94.75 108 ALA A N 1
ATOM 864 C CA . ALA A 1 108 ? -3.551 0.887 -2.295 1.00 94.75 108 ALA A CA 1
ATOM 865 C C . ALA A 1 108 ? -2.787 0.645 -3.610 1.00 94.75 108 ALA A C 1
ATOM 867 O O . ALA A 1 108 ? -1.579 0.869 -3.662 1.00 94.75 108 ALA A O 1
ATOM 868 N N . LEU A 1 109 ? -3.481 0.241 -4.680 1.00 93.62 109 LEU A N 1
ATOM 869 C CA . LEU A 1 109 ? -2.908 0.081 -6.020 1.00 93.62 109 LEU A CA 1
ATOM 870 C C . LEU A 1 109 ? -2.393 1.406 -6.592 1.00 93.62 109 LEU A C 1
ATOM 872 O O . LEU A 1 109 ? -1.254 1.464 -7.059 1.00 93.62 109 LEU A O 1
ATOM 876 N N . HIS A 1 110 ? -3.197 2.469 -6.520 1.00 92.31 110 HIS A N 1
ATOM 877 C CA . HIS A 1 110 ? -2.790 3.800 -6.977 1.00 92.31 110 HIS A CA 1
ATOM 878 C C . HIS A 1 110 ? -1.599 4.331 -6.172 1.00 92.31 110 HIS A C 1
ATOM 880 O O . HIS A 1 110 ? -0.621 4.787 -6.762 1.00 92.31 110 HIS A O 1
ATOM 886 N N . CYS A 1 111 ? -1.635 4.190 -4.844 1.00 93.00 111 CYS A N 1
ATOM 887 C CA . CYS A 1 111 ? -0.521 4.542 -3.968 1.00 93.00 111 CYS A CA 1
ATOM 888 C C . CYS A 1 111 ? 0.756 3.775 -4.326 1.00 93.00 111 CYS A C 1
ATOM 890 O O . CYS A 1 111 ? 1.832 4.363 -4.390 1.00 93.00 111 CYS A O 1
ATOM 892 N N . ASN A 1 112 ? 0.649 2.466 -4.572 1.00 92.94 112 ASN A N 1
ATOM 893 C CA . ASN A 1 112 ? 1.790 1.635 -4.939 1.00 92.94 112 ASN A CA 1
ATOM 894 C C . ASN A 1 112 ? 2.394 2.071 -6.281 1.00 92.94 112 ASN A C 1
ATOM 896 O O . ASN A 1 112 ? 3.612 2.183 -6.392 1.00 92.94 112 ASN A O 1
ATOM 900 N N . LEU A 1 113 ? 1.561 2.356 -7.286 1.00 91.25 113 LEU A N 1
ATOM 901 C CA . LEU A 1 113 ? 2.031 2.856 -8.578 1.00 91.25 113 LEU A CA 1
ATOM 902 C C . LEU A 1 113 ? 2.727 4.216 -8.434 1.00 91.25 113 LEU A C 1
ATOM 904 O O . LEU A 1 113 ? 3.832 4.388 -8.945 1.00 91.25 113 LEU A O 1
ATOM 908 N N . ALA A 1 114 ? 2.119 5.151 -7.701 1.00 91.75 114 ALA A N 1
ATOM 909 C CA . ALA A 1 114 ? 2.709 6.460 -7.443 1.00 91.75 114 ALA A CA 1
ATOM 910 C C . ALA A 1 114 ? 4.059 6.332 -6.716 1.00 91.75 114 ALA A C 1
ATOM 912 O O . ALA A 1 114 ? 5.039 6.949 -7.127 1.00 91.75 114 ALA A O 1
ATOM 913 N N . ALA A 1 115 ? 4.144 5.466 -5.700 1.00 91.38 115 ALA A N 1
ATOM 914 C CA . ALA A 1 115 ? 5.386 5.187 -4.982 1.00 91.38 115 ALA A CA 1
ATOM 915 C C . ALA A 1 115 ? 6.474 4.610 -5.895 1.00 91.38 115 ALA A C 1
ATOM 917 O O . ALA A 1 115 ? 7.621 5.047 -5.822 1.00 91.38 115 ALA A O 1
ATOM 918 N N . ILE A 1 116 ? 6.130 3.684 -6.798 1.00 89.69 116 ILE A N 1
ATOM 919 C CA . ILE A 1 116 ? 7.083 3.161 -7.785 1.00 89.69 116 ILE A CA 1
ATOM 920 C C . ILE A 1 116 ? 7.597 4.296 -8.674 1.00 89.69 116 ILE A C 1
ATOM 922 O O . ILE A 1 116 ? 8.810 4.414 -8.848 1.00 89.69 116 ILE A O 1
ATOM 926 N N . VAL A 1 117 ? 6.703 5.137 -9.202 1.00 89.25 117 VAL A N 1
ATOM 927 C CA . VAL A 1 117 ? 7.071 6.259 -10.080 1.00 89.25 117 VAL A CA 1
ATOM 928 C C . VAL A 1 117 ? 8.003 7.236 -9.362 1.00 89.25 117 VAL A C 1
ATOM 930 O O . VAL A 1 117 ? 9.021 7.616 -9.933 1.00 89.25 117 VAL A O 1
ATOM 933 N N . VAL A 1 118 ? 7.706 7.588 -8.108 1.00 87.75 118 VAL A N 1
ATOM 934 C CA . VAL A 1 118 ? 8.534 8.497 -7.296 1.00 87.75 118 VAL A CA 1
ATOM 935 C C . VAL A 1 118 ? 9.868 7.866 -6.884 1.00 87.75 118 VAL A C 1
ATOM 937 O O . VAL A 1 118 ? 10.888 8.548 -6.863 1.00 87.75 118 VAL A O 1
ATOM 940 N N . SER A 1 119 ? 9.893 6.565 -6.582 1.00 85.12 119 SER A N 1
ATOM 941 C CA . SER A 1 119 ? 11.125 5.858 -6.194 1.00 85.12 119 SER A CA 1
ATOM 942 C C . SER A 1 119 ? 12.126 5.697 -7.344 1.00 85.12 119 SER A C 1
ATOM 944 O O . SER A 1 119 ? 13.309 5.436 -7.114 1.00 85.12 119 SER A O 1
ATOM 946 N N . LYS A 1 120 ? 11.658 5.823 -8.590 1.00 85.00 120 LYS A N 1
ATOM 947 C CA . LYS A 1 120 ? 12.476 5.685 -9.792 1.00 85.00 120 LYS A CA 1
ATOM 948 C C . LYS A 1 120 ? 13.181 7.000 -10.124 1.00 85.00 120 LYS A C 1
ATOM 950 O O . LYS A 1 120 ? 12.629 8.087 -9.986 1.00 85.00 120 LYS A O 1
ATOM 955 N N . SER A 1 121 ? 14.437 6.901 -10.557 1.00 75.44 121 SER A N 1
ATOM 956 C CA . SER A 1 121 ? 15.227 8.078 -10.922 1.00 75.44 121 SER A CA 1
ATOM 957 C C . SER A 1 121 ? 14.774 8.644 -12.271 1.00 75.44 121 SER A C 1
ATOM 959 O O . SER A 1 121 ? 14.208 7.937 -13.102 1.00 75.44 121 SER A O 1
ATOM 961 N N . LYS A 1 122 ? 15.107 9.911 -12.547 1.00 72.25 122 LYS A N 1
ATOM 962 C CA . LYS A 1 122 ? 14.864 10.524 -13.866 1.00 72.25 122 LYS A CA 1
ATOM 963 C C . LYS A 1 122 ? 15.575 9.796 -15.018 1.00 72.25 122 LYS A C 1
ATOM 965 O O . LYS A 1 122 ? 15.154 9.933 -16.159 1.00 72.25 122 LYS A O 1
ATOM 970 N N . GLN A 1 123 ? 16.652 9.063 -14.729 1.00 69.69 123 GLN A N 1
ATOM 971 C CA . GLN A 1 123 ? 17.421 8.315 -15.729 1.00 69.69 123 GLN A CA 1
ATOM 972 C C . GLN A 1 123 ? 16.795 6.951 -16.045 1.00 69.69 123 GLN A C 1
ATOM 974 O O . GLN A 1 123 ? 16.940 6.459 -17.159 1.00 69.69 123 GLN A O 1
ATOM 979 N N . GLU A 1 124 ? 16.062 6.368 -15.096 1.00 78.31 124 GLU A N 1
ATOM 980 C CA . GLU A 1 124 ? 15.312 5.126 -15.283 1.00 78.31 124 GLU A CA 1
ATOM 981 C C . GLU A 1 124 ? 13.837 5.355 -14.939 1.00 78.31 124 GLU A C 1
ATOM 983 O O . GLU A 1 124 ? 13.370 4.893 -13.891 1.00 78.31 124 GLU A O 1
ATOM 988 N N . PRO A 1 125 ? 13.091 6.085 -15.790 1.00 82.31 125 PRO A N 1
ATOM 989 C CA . PRO A 1 125 ? 11.683 6.345 -15.544 1.00 82.31 125 PRO A CA 1
ATOM 990 C C . PRO A 1 125 ? 10.907 5.031 -15.459 1.00 82.31 125 PRO A C 1
ATOM 992 O O . PRO A 1 125 ? 11.265 4.029 -16.088 1.00 82.31 125 PRO A O 1
ATOM 995 N N . TYR A 1 126 ? 9.820 5.056 -14.686 1.00 85.44 126 TYR A N 1
ATOM 996 C CA . TYR A 1 126 ? 8.919 3.917 -14.579 1.00 85.44 126 TYR A CA 1
ATOM 997 C C . TYR A 1 126 ? 8.521 3.399 -15.965 1.00 85.44 126 TYR A C 1
ATOM 999 O O . TYR A 1 126 ? 8.131 4.156 -16.853 1.00 85.44 126 TYR A O 1
ATOM 1007 N N . ALA A 1 127 ? 8.602 2.084 -16.119 1.00 86.06 127 ALA A N 1
ATOM 1008 C CA . ALA A 1 127 ? 8.198 1.369 -17.308 1.00 86.06 127 ALA A CA 1
ATOM 1009 C C . ALA A 1 127 ? 7.356 0.167 -16.894 1.00 86.06 127 ALA A C 1
ATOM 1011 O O . ALA A 1 127 ? 7.649 -0.513 -15.908 1.00 86.06 127 ALA A O 1
ATOM 1012 N N . SER A 1 128 ? 6.296 -0.089 -17.655 1.00 88.75 128 SER A N 1
ATOM 1013 C CA . SER A 1 128 ? 5.478 -1.281 -17.467 1.00 88.75 128 SER A CA 1
ATOM 1014 C C . SER A 1 128 ? 6.275 -2.541 -17.812 1.00 88.75 128 SER A C 1
ATOM 1016 O O . SER A 1 128 ? 7.235 -2.499 -18.585 1.00 88.75 128 SER A O 1
ATOM 1018 N N . ASN A 1 129 ? 5.834 -3.694 -17.303 1.00 90.44 129 ASN A N 1
ATOM 1019 C CA . ASN A 1 129 ? 6.462 -4.985 -17.605 1.00 90.44 129 ASN A CA 1
ATOM 1020 C C . ASN A 1 129 ? 6.546 -5.256 -19.116 1.00 90.44 129 ASN A C 1
ATOM 1022 O O . ASN A 1 129 ? 7.511 -5.857 -19.582 1.00 90.44 129 ASN A O 1
ATOM 1026 N N . TRP A 1 130 ? 5.560 -4.801 -19.896 1.00 92.56 130 TRP A N 1
ATOM 1027 C CA . TRP A 1 130 ? 5.576 -4.938 -21.353 1.00 92.56 130 TRP A CA 1
ATOM 1028 C C . TRP A 1 130 ? 6.644 -4.065 -22.009 1.00 92.56 130 TRP A C 1
ATOM 1030 O O . TRP A 1 130 ? 7.338 -4.538 -22.907 1.00 92.56 130 TRP A O 1
ATOM 1040 N N . LEU A 1 131 ? 6.816 -2.824 -21.544 1.00 91.25 131 LEU A N 1
ATOM 1041 C CA . LEU A 1 131 ? 7.862 -1.935 -22.046 1.00 91.25 131 LEU A CA 1
ATOM 1042 C C . LEU A 1 131 ? 9.255 -2.458 -21.675 1.00 91.25 131 LEU A C 1
ATOM 1044 O O . LEU A 1 131 ? 10.141 -2.500 -22.526 1.00 91.25 131 LEU A O 1
ATOM 1048 N N . GLU A 1 132 ? 9.435 -2.930 -20.442 1.00 91.88 132 GLU A N 1
ATOM 1049 C CA . GLU A 1 132 ? 10.676 -3.582 -20.012 1.00 91.88 132 GLU A CA 1
ATOM 1050 C C . GLU A 1 132 ? 10.971 -4.838 -20.838 1.00 91.88 132 GLU A C 1
ATOM 1052 O O . GLU A 1 132 ? 12.091 -5.026 -21.317 1.00 91.88 132 GLU A O 1
ATOM 1057 N N . ARG A 1 133 ? 9.952 -5.662 -21.108 1.00 95.06 133 ARG A N 1
ATOM 1058 C CA . ARG A 1 133 ? 10.084 -6.826 -21.992 1.00 95.06 133 ARG A CA 1
ATOM 1059 C C . ARG A 1 133 ? 10.481 -6.416 -23.410 1.00 95.06 133 ARG A C 1
ATOM 1061 O O . ARG A 1 133 ? 11.360 -7.045 -23.993 1.00 95.06 133 ARG A O 1
ATOM 1068 N N . LEU A 1 134 ? 9.878 -5.366 -23.966 1.00 95.00 134 LEU A N 1
ATOM 1069 C CA . LEU A 1 134 ? 10.240 -4.855 -25.289 1.00 95.00 134 LEU A CA 1
ATOM 1070 C C . LEU A 1 134 ? 11.696 -4.365 -25.321 1.00 95.00 134 LEU A C 1
ATOM 1072 O O . LEU A 1 134 ? 12.437 -4.722 -26.238 1.00 95.00 134 LEU A O 1
ATOM 1076 N N . ARG A 1 135 ? 12.133 -3.610 -24.304 1.00 93.69 135 ARG A N 1
ATOM 1077 C CA . ARG A 1 135 ? 13.531 -3.163 -24.155 1.00 93.69 135 ARG A CA 1
ATOM 1078 C C . ARG A 1 135 ? 14.493 -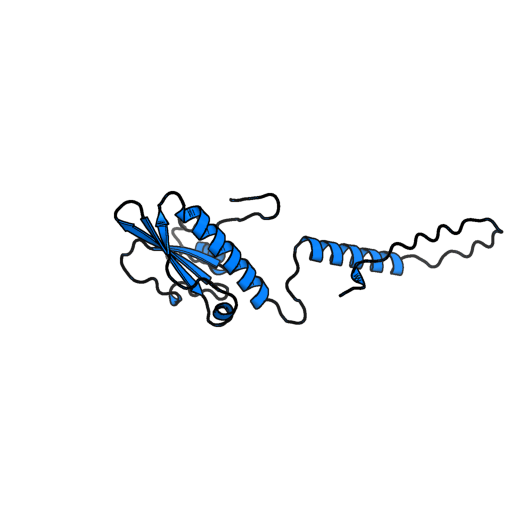4.347 -24.100 1.00 93.69 135 ARG A C 1
ATOM 1080 O O . ARG A 1 135 ? 15.527 -4.325 -24.765 1.00 93.69 135 ARG A O 1
ATOM 1087 N N . GLN A 1 136 ? 14.142 -5.398 -23.361 1.00 94.81 136 GLN A N 1
ATOM 1088 C CA . GLN A 1 136 ? 14.936 -6.626 -23.296 1.00 94.81 136 GLN A CA 1
ATOM 1089 C C . GLN A 1 136 ? 15.017 -7.332 -24.653 1.00 94.81 136 GLN A C 1
ATOM 1091 O O . GLN A 1 136 ? 16.113 -7.707 -25.065 1.00 94.81 136 GLN A O 1
ATOM 1096 N N . ILE A 1 137 ? 13.898 -7.463 -25.373 1.00 96.25 137 ILE A N 1
ATOM 1097 C CA . ILE A 1 137 ? 13.870 -8.067 -26.714 1.00 96.25 137 ILE A CA 1
ATOM 1098 C C . ILE A 1 137 ? 14.763 -7.276 -27.676 1.00 96.25 137 ILE A C 1
ATOM 1100 O O . ILE A 1 137 ? 15.618 -7.872 -28.331 1.00 96.25 137 ILE A O 1
ATOM 1104 N N . LYS A 1 138 ? 14.631 -5.941 -27.716 1.00 94.44 138 LYS A N 1
ATOM 1105 C CA . LYS A 1 138 ? 15.487 -5.078 -28.549 1.00 94.44 138 LYS A CA 1
ATOM 1106 C C . LYS A 1 138 ? 16.968 -5.229 -28.172 1.00 94.44 138 LYS A C 1
ATOM 1108 O O . LYS A 1 138 ? 17.806 -5.395 -29.052 1.00 94.44 138 LYS A O 1
ATOM 1113 N N . ARG A 1 139 ? 17.296 -5.275 -26.874 1.00 94.44 139 ARG A N 1
ATOM 1114 C CA . ARG A 1 139 ? 18.676 -5.472 -26.395 1.00 94.44 139 ARG A CA 1
ATOM 1115 C C . ARG A 1 139 ? 19.259 -6.831 -26.793 1.00 94.44 139 ARG A C 1
ATOM 1117 O O . ARG A 1 139 ? 20.446 -6.905 -27.098 1.00 94.44 139 ARG A O 1
ATOM 1124 N N . ILE A 1 140 ? 18.460 -7.899 -26.766 1.00 95.56 140 ILE A N 1
ATOM 1125 C CA . ILE A 1 140 ? 18.887 -9.231 -27.222 1.00 95.56 140 ILE A CA 1
ATOM 1126 C C . ILE A 1 140 ? 19.135 -9.210 -28.732 1.00 95.56 140 ILE A C 1
ATOM 1128 O O . ILE A 1 140 ? 20.180 -9.688 -29.165 1.00 95.56 140 ILE A O 1
ATOM 1132 N N . LEU A 1 141 ? 18.229 -8.600 -29.506 1.00 94.62 141 LEU A N 1
ATOM 1133 C CA . LEU A 1 141 ? 18.370 -8.467 -30.956 1.00 94.62 141 LEU A CA 1
ATOM 1134 C C . LEU A 1 141 ? 19.689 -7.778 -31.331 1.00 94.62 141 LEU A C 1
ATOM 1136 O O . LEU A 1 141 ? 20.449 -8.336 -32.123 1.00 94.62 141 LEU A O 1
ATOM 1140 N N . SER A 1 142 ? 19.989 -6.623 -30.727 1.00 93.44 142 SER A N 1
ATOM 1141 C CA . SER A 1 142 ? 21.237 -5.887 -30.978 1.00 93.44 142 SER A CA 1
ATOM 1142 C C . SER A 1 142 ? 22.474 -6.754 -30.733 1.00 93.44 142 SER A C 1
ATOM 1144 O O . SER A 1 142 ? 23.336 -6.842 -31.601 1.00 93.44 142 SER A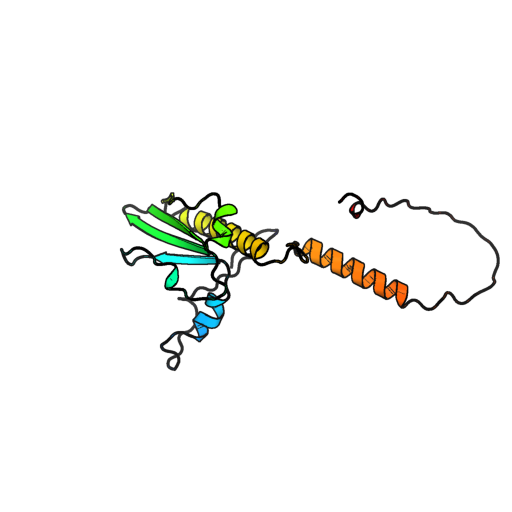 O 1
ATOM 1146 N N . LYS A 1 143 ? 22.511 -7.487 -29.612 1.00 92.62 143 LYS A N 1
ATOM 1147 C CA . LYS A 1 143 ? 23.624 -8.396 -29.291 1.00 92.62 143 LYS A CA 1
ATOM 1148 C C . LYS A 1 143 ? 23.790 -9.510 -30.323 1.00 92.62 143 LYS A C 1
ATOM 1150 O O . LYS A 1 143 ? 24.896 -9.777 -30.765 1.00 92.62 143 LYS A O 1
ATOM 1155 N N . THR A 1 144 ? 22.696 -10.138 -30.759 1.00 91.56 144 THR A N 1
ATOM 1156 C CA . THR A 1 144 ? 22.770 -11.192 -31.788 1.00 91.56 144 THR A CA 1
ATOM 1157 C C . THR A 1 144 ? 23.201 -10.689 -33.165 1.00 91.56 144 THR A C 1
ATOM 1159 O O . THR A 1 144 ? 23.708 -11.476 -33.963 1.00 91.56 144 THR A O 1
ATOM 1162 N N . VAL A 1 145 ? 22.973 -9.410 -33.478 1.00 88.44 145 VAL A N 1
ATOM 1163 C CA . VAL A 1 145 ? 23.459 -8.801 -34.725 1.00 88.44 145 VAL A CA 1
ATOM 1164 C C . VAL A 1 145 ? 24.961 -8.539 -34.636 1.00 88.44 145 VAL A C 1
ATOM 1166 O O . VAL A 1 145 ? 25.670 -8.848 -35.590 1.00 88.44 145 VAL A O 1
ATOM 1169 N N . GLU A 1 146 ? 25.443 -8.038 -33.496 1.00 85.25 146 GLU A N 1
ATOM 1170 C CA . GLU A 1 146 ? 26.874 -7.828 -33.227 1.00 85.25 146 GLU A CA 1
ATOM 1171 C C . GLU A 1 146 ? 27.667 -9.147 -33.206 1.00 85.25 146 GLU A C 1
ATOM 1173 O O . GLU A 1 146 ? 28.761 -9.212 -33.762 1.00 85.25 146 GLU A O 1
ATOM 1178 N N . ASP A 1 147 ? 27.093 -10.216 -32.645 1.00 82.69 147 ASP A N 1
ATOM 1179 C CA . ASP A 1 147 ? 27.714 -11.549 -32.580 1.00 82.69 147 ASP A CA 1
ATOM 1180 C C . ASP A 1 147 ? 27.682 -12.314 -33.917 1.00 82.69 147 ASP A C 1
ATOM 1182 O O . ASP A 1 147 ? 28.250 -13.407 -34.033 1.00 82.69 147 ASP A O 1
ATOM 1186 N N . ARG A 1 148 ? 27.006 -11.789 -34.950 1.00 75.81 148 ARG A N 1
ATOM 1187 C CA . ARG A 1 148 ? 26.934 -12.466 -36.247 1.00 75.81 148 ARG A CA 1
ATOM 1188 C C . ARG A 1 148 ? 28.310 -12.363 -36.924 1.00 75.81 148 ARG A C 1
ATOM 1190 O O . ARG A 1 148 ? 28.759 -11.252 -37.206 1.00 75.81 148 ARG A O 1
ATOM 1197 N N . PRO A 1 149 ? 28.988 -13.489 -37.231 1.00 71.06 149 PRO A N 1
ATOM 1198 C CA . PRO A 1 149 ? 30.265 -13.433 -37.929 1.00 71.06 149 PRO A CA 1
ATOM 1199 C C . PRO A 1 149 ? 30.080 -12.710 -39.270 1.00 71.06 149 PRO A C 1
ATOM 1201 O O . PRO A 1 149 ? 29.013 -12.848 -39.885 1.00 71.06 149 PRO A O 1
ATOM 1204 N N . PRO A 1 150 ? 31.091 -11.952 -39.740 1.00 70.25 150 PRO A N 1
ATOM 1205 C CA . PRO A 1 150 ? 30.999 -11.250 -41.010 1.00 70.25 150 PRO A CA 1
ATOM 1206 C C . PRO A 1 150 ? 30.589 -12.242 -42.105 1.00 70.25 150 PRO A C 1
ATOM 1208 O O . PRO A 1 150 ? 31.050 -13.393 -42.082 1.00 70.25 150 PRO A O 1
ATOM 1211 N N . PRO A 1 151 ? 29.704 -11.841 -43.037 1.00 62.56 151 PRO A N 1
ATOM 1212 C CA . PRO A 1 151 ? 29.255 -12.729 -44.094 1.00 62.56 151 PRO A CA 1
ATOM 1213 C C . PRO A 1 151 ? 30.482 -13.302 -44.798 1.00 62.56 151 PRO A C 1
ATOM 1215 O O . PRO A 1 151 ? 31.334 -12.560 -45.291 1.00 62.56 151 PRO A O 1
ATOM 1218 N N . ARG A 1 152 ? 30.596 -14.637 -44.807 1.00 55.78 152 ARG A N 1
ATOM 1219 C CA . ARG A 1 152 ? 31.602 -15.317 -45.623 1.00 55.78 152 ARG A CA 1
ATOM 1220 C C . ARG A 1 152 ? 31.365 -14.848 -47.053 1.00 55.78 152 ARG A C 1
ATOM 1222 O O . ARG A 1 152 ? 30.276 -15.060 -47.582 1.00 55.78 152 ARG A O 1
ATOM 1229 N N . LEU A 1 153 ? 32.354 -14.167 -47.632 1.00 47.00 153 LEU A N 1
ATOM 1230 C CA . LEU A 1 153 ? 32.363 -13.726 -49.025 1.00 47.00 153 LEU A CA 1
ATOM 1231 C C . LEU A 1 153 ? 32.254 -14.954 -49.938 1.00 47.00 153 LEU A C 1
ATOM 1233 O O . LEU A 1 153 ? 33.251 -15.472 -50.431 1.00 47.00 153 LEU A O 1
ATOM 1237 N N . ASN A 1 154 ? 31.034 -15.428 -50.165 1.00 46.62 154 ASN A N 1
ATOM 1238 C CA . ASN A 1 154 ? 30.734 -16.320 -51.267 1.00 46.62 154 ASN A CA 1
ATOM 1239 C C . ASN A 1 154 ? 30.466 -15.428 -52.475 1.00 46.62 154 ASN A C 1
ATOM 1241 O O . ASN A 1 154 ? 29.352 -14.961 -52.695 1.00 46.62 154 ASN A O 1
ATOM 1245 N N . TYR A 1 155 ? 31.529 -15.175 -53.238 1.00 43.50 155 TYR A N 1
ATOM 1246 C CA . TYR A 1 155 ? 31.450 -14.691 -54.611 1.00 43.50 155 TYR A CA 1
ATOM 1247 C C . TYR A 1 155 ? 30.670 -15.717 -55.435 1.00 43.50 155 TYR A C 1
ATOM 1249 O O . TYR A 1 155 ? 31.287 -16.608 -56.001 1.00 43.50 155 TYR A O 1
ATOM 1257 N N . HIS A 1 156 ? 29.340 -15.643 -55.478 1.00 41.81 156 HIS A N 1
ATOM 1258 C CA . HIS A 1 156 ? 28.525 -16.287 -56.510 1.00 41.81 156 HIS A CA 1
ATOM 1259 C C . HIS A 1 156 ? 27.364 -15.364 -56.911 1.00 41.81 156 HIS A C 1
ATOM 1261 O O . HIS A 1 156 ? 26.845 -14.577 -56.125 1.00 41.81 156 HIS A O 1
ATOM 1267 N N . HIS A 1 157 ? 27.073 -15.413 -58.202 1.00 44.34 157 HIS A N 1
ATOM 1268 C CA . HIS A 1 157 ? 26.495 -14.374 -59.044 1.00 44.34 157 HIS A CA 1
ATOM 1269 C C . HIS A 1 157 ? 24.954 -14.290 -58.955 1.00 44.34 157 HIS A C 1
ATOM 1271 O O . HIS A 1 157 ? 24.290 -15.319 -58.955 1.00 44.34 157 HIS A O 1
ATOM 1277 N N . SER A 1 158 ? 24.435 -13.049 -58.965 1.00 40.00 158 SER A N 1
ATOM 1278 C CA . SER A 1 158 ? 23.151 -12.558 -59.527 1.00 40.00 158 SER A CA 1
ATOM 1279 C C . SER A 1 158 ? 21.800 -13.223 -59.178 1.00 40.00 158 SER A C 1
ATOM 1281 O O . SER A 1 158 ? 21.555 -14.362 -59.558 1.00 40.00 158 SER A O 1
ATOM 1283 N N . GLY A 1 159 ? 20.846 -12.420 -58.668 1.00 37.34 159 GLY A N 1
ATOM 1284 C CA . GLY A 1 159 ? 19.398 -12.670 -58.824 1.00 37.34 159 GLY A CA 1
ATOM 1285 C C . GLY A 1 159 ? 18.489 -12.077 -57.734 1.00 37.34 159 GLY A C 1
ATOM 1286 O O . GLY A 1 159 ? 18.442 -12.618 -56.641 1.00 37.34 159 GLY A O 1
ATOM 1287 N N . SER A 1 160 ? 17.806 -10.969 -58.064 1.00 43.69 160 SER A N 1
ATOM 1288 C CA . SER A 1 160 ? 16.486 -10.479 -57.587 1.00 43.69 160 SER A CA 1
ATOM 1289 C C . SER A 1 160 ? 15.948 -10.854 -56.188 1.00 43.69 160 SER A C 1
ATOM 1291 O O . SER A 1 160 ? 15.630 -12.010 -55.942 1.00 43.69 160 SER A O 1
ATOM 1293 N N . ASP A 1 161 ? 15.706 -9.849 -55.329 1.00 37.66 161 ASP A N 1
ATOM 1294 C CA . ASP A 1 161 ? 14.347 -9.448 -54.886 1.00 37.66 161 ASP A CA 1
ATOM 1295 C C . ASP A 1 161 ? 14.408 -8.374 -53.779 1.00 37.66 161 ASP A C 1
ATOM 1297 O O . ASP A 1 161 ? 14.663 -8.641 -52.605 1.00 37.66 161 ASP A O 1
ATOM 1301 N N . ASN A 1 162 ? 14.155 -7.118 -54.164 1.00 44.53 162 ASN A N 1
ATOM 1302 C CA . ASN A 1 162 ? 13.988 -5.990 -53.244 1.00 44.53 162 ASN A CA 1
ATOM 1303 C C . ASN A 1 162 ? 12.582 -6.028 -52.620 1.00 44.53 162 ASN A C 1
ATOM 1305 O O . ASN A 1 162 ? 11.681 -5.312 -53.055 1.00 44.53 162 ASN A O 1
ATOM 1309 N N . LEU A 1 163 ? 12.395 -6.824 -51.566 1.00 43.50 163 LEU A N 1
ATOM 131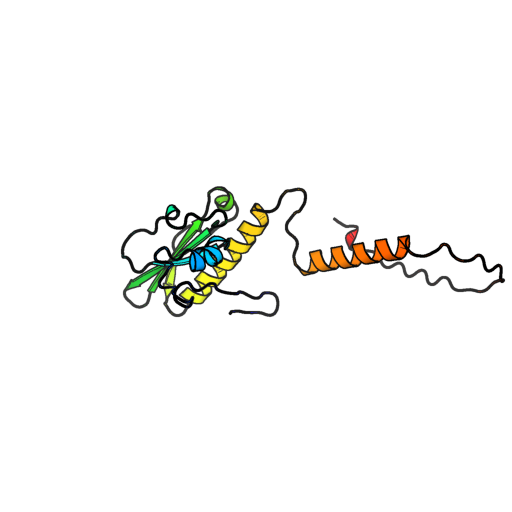0 C CA . LEU A 1 163 ? 11.275 -6.651 -50.636 1.00 43.50 163 LEU A CA 1
ATOM 1311 C C . LEU A 1 163 ? 11.683 -5.645 -49.558 1.00 43.50 163 LEU A C 1
ATOM 1313 O O . LEU A 1 163 ? 12.051 -5.991 -48.439 1.00 43.50 163 LEU A O 1
ATOM 1317 N N . ASN A 1 164 ? 11.636 -4.369 -49.932 1.00 44.34 164 ASN A N 1
ATOM 1318 C CA . ASN A 1 164 ? 11.823 -3.254 -49.016 1.00 44.34 164 ASN A CA 1
ATOM 1319 C C . ASN A 1 164 ? 10.530 -3.082 -48.195 1.00 44.34 164 ASN A C 1
ATOM 1321 O O . ASN A 1 164 ? 9.687 -2.235 -48.495 1.00 44.34 164 ASN A O 1
ATOM 1325 N N . THR A 1 165 ? 10.318 -3.942 -47.194 1.00 47.22 165 THR A N 1
ATOM 1326 C CA . THR A 1 165 ? 9.244 -3.762 -46.211 1.00 47.22 165 THR A CA 1
ATOM 1327 C C . THR A 1 165 ? 9.640 -2.621 -45.288 1.00 47.22 165 THR A C 1
ATOM 1329 O O . THR A 1 165 ? 10.316 -2.818 -44.279 1.00 47.22 165 THR A O 1
ATOM 1332 N N . ASN A 1 166 ? 9.238 -1.416 -45.678 1.00 47.12 166 ASN A N 1
ATOM 1333 C CA . ASN A 1 166 ? 9.301 -0.203 -44.879 1.00 47.12 166 ASN A CA 1
ATOM 1334 C C . ASN A 1 166 ? 8.330 -0.353 -43.690 1.00 47.12 166 ASN A C 1
ATOM 1336 O O . ASN A 1 166 ? 7.195 0.118 -43.723 1.00 47.12 166 ASN A O 1
ATOM 1340 N N . ILE A 1 167 ? 8.736 -1.131 -42.683 1.00 56.41 167 ILE A N 1
ATOM 1341 C CA . ILE A 1 167 ? 8.051 -1.220 -41.395 1.00 56.41 167 ILE A CA 1
ATOM 1342 C C . ILE A 1 167 ? 8.454 0.045 -40.650 1.00 56.41 167 ILE A C 1
ATOM 1344 O O . ILE A 1 167 ? 9.565 0.131 -40.134 1.00 56.41 167 ILE A O 1
ATOM 1348 N N . GLN A 1 168 ? 7.571 1.039 -40.640 1.00 53.06 168 GLN A N 1
ATOM 1349 C CA . GLN A 1 168 ? 7.761 2.226 -39.816 1.00 53.06 168 GLN A CA 1
ATOM 1350 C C . GLN A 1 168 ? 7.859 1.789 -38.348 1.00 53.06 168 GLN A C 1
ATOM 1352 O O . GLN A 1 168 ? 6.916 1.217 -37.793 1.00 53.06 168 GLN A O 1
ATOM 1357 N N . ASP A 1 169 ? 9.024 2.013 -37.735 1.00 60.09 169 ASP A N 1
ATOM 1358 C CA . ASP A 1 169 ? 9.236 1.775 -36.312 1.00 60.09 169 ASP A CA 1
ATOM 1359 C C . ASP A 1 169 ? 8.536 2.894 -35.535 1.00 60.09 169 ASP A C 1
ATOM 1361 O O . ASP A 1 169 ? 9.030 4.011 -35.401 1.00 60.09 169 ASP A O 1
ATOM 1365 N N . PHE A 1 170 ? 7.352 2.586 -35.006 1.00 55.59 170 PHE A N 1
ATOM 1366 C CA . PHE A 1 170 ? 6.551 3.504 -34.194 1.00 55.59 170 PHE A CA 1
ATOM 1367 C C . PHE A 1 170 ? 7.272 4.017 -32.932 1.00 55.59 170 PHE A C 1
ATOM 1369 O O . PHE A 1 170 ? 6.750 4.908 -32.263 1.00 55.59 170 PHE A O 1
ATOM 1376 N N . THR A 1 171 ? 8.455 3.491 -32.587 1.00 61.28 171 THR A N 1
ATOM 1377 C CA . THR A 1 171 ? 9.259 3.992 -31.461 1.00 61.28 171 THR A CA 1
ATOM 1378 C C . THR A 1 171 ? 10.088 5.242 -31.770 1.00 61.28 171 THR A C 1
ATOM 1380 O O . THR A 1 171 ? 10.677 5.792 -30.846 1.00 61.28 171 THR A O 1
ATOM 1383 N N . GLU A 1 172 ? 10.088 5.741 -33.010 1.00 57.09 172 GLU A N 1
ATOM 1384 C CA . GLU A 1 172 ? 10.793 6.981 -33.387 1.00 57.09 172 GLU A CA 1
ATOM 1385 C C . GLU A 1 172 ? 10.008 8.275 -33.083 1.00 57.09 172 GLU A C 1
ATOM 1387 O O . GLU A 1 172 ? 10.527 9.371 -33.273 1.00 57.09 172 GLU A O 1
ATOM 1392 N N . TYR A 1 173 ? 8.769 8.175 -32.589 1.00 64.88 173 TYR A N 1
ATOM 1393 C CA . TYR A 1 173 ? 7.888 9.328 -32.345 1.00 64.88 173 TYR A CA 1
ATOM 1394 C C . TYR A 1 173 ? 7.818 9.802 -30.878 1.00 64.88 173 TYR A C 1
ATOM 1396 O O . TYR A 1 173 ? 6.842 10.454 -30.505 1.00 64.88 173 TYR A O 1
ATOM 1404 N N . THR A 1 174 ? 8.806 9.490 -30.029 1.00 46.22 174 THR A N 1
ATOM 1405 C CA . THR A 1 174 ? 8.899 10.032 -28.649 1.00 46.22 174 THR A CA 1
ATOM 1406 C C . THR A 1 174 ? 10.214 10.760 -28.435 1.00 46.22 174 THR A C 1
ATOM 1408 O O . THR A 1 174 ? 10.183 11.841 -27.808 1.00 46.22 174 THR A O 1
#

pLDDT: mean 84.37, std 15.74, range [37.34, 97.44]